Protein AF-A0A372IXW9-F1 (afdb_monomer)

Structure (mmCIF, N/CA/C/O backbone):
data_AF-A0A372IXW9-F1
#
_entry.id   AF-A0A372IXW9-F1
#
loop_
_atom_site.group_PDB
_atom_site.id
_atom_site.type_symbol
_atom_site.label_atom_id
_atom_site.label_alt_id
_atom_site.label_comp_id
_atom_site.label_asym_id
_atom_site.label_entity_id
_atom_site.label_seq_id
_atom_site.pdbx_PDB_ins_code
_atom_site.Cartn_x
_atom_site.Cartn_y
_atom_site.Cartn_z
_atom_site.occupancy
_atom_site.B_iso_or_equiv
_atom_site.auth_seq_id
_atom_site.auth_comp_id
_atom_site.auth_asym_id
_atom_site.auth_atom_id
_atom_site.pdbx_PDB_model_num
ATOM 1 N N . MET A 1 1 ? 25.158 -22.516 1.526 1.00 57.62 1 MET A N 1
ATOM 2 C CA . MET A 1 1 ? 24.360 -22.288 0.293 1.00 57.62 1 MET A CA 1
ATOM 3 C C . MET A 1 1 ? 23.296 -21.176 0.440 1.00 57.62 1 MET A C 1
ATOM 5 O O . MET A 1 1 ? 22.253 -21.239 -0.202 1.00 57.62 1 MET A O 1
ATOM 9 N N . THR A 1 2 ? 23.503 -20.146 1.272 1.00 69.81 2 THR A N 1
ATOM 10 C CA . THR A 1 2 ? 22.525 -19.050 1.496 1.00 69.81 2 THR A CA 1
ATOM 11 C C . THR A 1 2 ? 22.976 -17.705 0.921 1.00 69.81 2 THR A C 1
ATOM 13 O O . THR A 1 2 ? 22.125 -16.943 0.472 1.00 69.81 2 THR A O 1
ATOM 16 N N . ALA A 1 3 ? 24.285 -17.430 0.868 1.00 72.94 3 ALA A N 1
ATOM 17 C CA . ALA A 1 3 ? 24.830 -16.183 0.321 1.00 72.94 3 ALA A CA 1
ATOM 18 C C . ALA A 1 3 ? 24.470 -15.981 -1.165 1.00 72.94 3 ALA A C 1
ATOM 20 O O . ALA A 1 3 ? 24.009 -14.903 -1.547 1.00 72.94 3 ALA A O 1
ATOM 21 N N . ASP A 1 4 ? 24.557 -17.045 -1.967 1.00 88.81 4 ASP A N 1
ATOM 22 C CA . ASP A 1 4 ? 24.247 -16.982 -3.400 1.00 88.81 4 ASP A CA 1
ATOM 23 C C . ASP A 1 4 ? 22.762 -16.715 -3.663 1.00 88.81 4 ASP A C 1
ATOM 25 O O . ASP A 1 4 ? 22.423 -15.992 -4.594 1.00 88.81 4 ASP A O 1
ATOM 29 N N . ARG A 1 5 ? 21.852 -17.198 -2.799 1.00 94.00 5 ARG A N 1
ATOM 30 C CA . ARG A 1 5 ? 20.403 -16.962 -2.960 1.00 94.00 5 ARG A CA 1
ATOM 31 C C . ARG A 1 5 ? 20.058 -15.474 -2.928 1.00 94.00 5 ARG A C 1
ATOM 33 O O . ARG A 1 5 ? 19.244 -15.018 -3.725 1.00 94.00 5 ARG A O 1
ATOM 40 N N . SER A 1 6 ? 20.689 -14.713 -2.035 1.00 93.31 6 SER A N 1
ATOM 41 C CA . SER A 1 6 ? 20.472 -13.266 -1.932 1.00 93.31 6 SER A CA 1
ATOM 42 C C . SER A 1 6 ? 21.059 -12.498 -3.118 1.00 93.31 6 SER A C 1
ATOM 44 O O . SER A 1 6 ? 20.530 -11.449 -3.482 1.00 93.31 6 SER A O 1
ATOM 46 N N . LEU A 1 7 ? 22.161 -12.971 -3.712 1.00 95.56 7 LEU A N 1
ATOM 47 C CA . LEU A 1 7 ? 22.718 -12.397 -4.945 1.00 95.56 7 LEU A CA 1
ATOM 48 C C . LEU A 1 7 ? 21.811 -12.691 -6.146 1.00 95.56 7 LEU A C 1
ATOM 50 O O . LEU A 1 7 ? 21.451 -11.767 -6.870 1.00 95.56 7 LEU A O 1
ATOM 54 N N . ILE A 1 8 ? 21.360 -13.938 -6.288 1.00 96.69 8 ILE A N 1
ATOM 55 C CA . ILE A 1 8 ? 20.447 -14.374 -7.354 1.00 96.69 8 ILE A CA 1
ATOM 56 C C . ILE A 1 8 ? 19.128 -13.594 -7.302 1.00 96.69 8 ILE A C 1
ATOM 58 O O . ILE A 1 8 ? 18.668 -13.095 -8.324 1.00 96.69 8 ILE A O 1
ATOM 62 N N . ALA A 1 9 ? 18.536 -13.423 -6.115 1.00 96.25 9 ALA A N 1
ATOM 63 C CA . ALA A 1 9 ? 17.295 -12.663 -5.964 1.00 96.25 9 ALA A CA 1
ATOM 64 C C . ALA A 1 9 ? 17.448 -11.193 -6.393 1.00 96.25 9 ALA A C 1
ATOM 66 O O . ALA A 1 9 ? 16.536 -10.626 -6.997 1.00 96.25 9 ALA A O 1
ATOM 67 N N . ARG A 1 10 ? 18.604 -10.578 -6.107 1.00 96.31 10 ARG A N 1
ATOM 68 C CA . ARG A 1 10 ? 18.917 -9.208 -6.542 1.00 96.31 10 ARG A CA 1
ATOM 69 C C . ARG A 1 10 ? 19.091 -9.124 -8.055 1.00 96.31 10 ARG A C 1
ATOM 71 O O . ARG A 1 10 ? 18.486 -8.245 -8.662 1.00 96.31 10 ARG A O 1
ATOM 78 N N . LEU A 1 11 ? 19.857 -10.043 -8.650 1.00 97.88 11 LEU A N 1
ATOM 79 C CA . LEU A 1 11 ? 20.036 -10.129 -10.103 1.00 97.88 11 LEU A CA 1
ATOM 80 C C . LEU A 1 11 ? 18.677 -10.233 -10.811 1.00 97.88 11 LEU A C 1
ATOM 82 O O . LEU A 1 11 ? 18.346 -9.379 -11.630 1.00 97.88 11 LEU A O 1
ATOM 86 N N . ALA A 1 12 ? 17.841 -11.185 -10.389 1.00 97.75 12 ALA A N 1
ATOM 87 C CA . ALA A 1 12 ? 16.509 -11.385 -10.952 1.00 97.75 12 ALA A CA 1
ATOM 88 C C . ALA A 1 12 ? 15.605 -10.147 -10.800 1.00 97.75 12 ALA A C 1
ATOM 90 O O . ALA A 1 12 ? 14.840 -9.817 -11.706 1.00 97.75 12 ALA A O 1
ATOM 91 N N . ALA A 1 13 ? 15.682 -9.434 -9.670 1.00 96.75 13 ALA A N 1
ATOM 92 C CA . ALA A 1 13 ? 14.921 -8.202 -9.477 1.00 96.75 13 ALA A CA 1
ATOM 93 C C . ALA A 1 13 ? 15.355 -7.107 -10.464 1.00 96.75 13 ALA A C 1
ATOM 95 O O . ALA A 1 13 ? 14.495 -6.483 -11.087 1.00 96.75 13 ALA A O 1
ATOM 96 N N . HIS A 1 14 ? 16.664 -6.893 -10.633 1.00 98.00 14 HIS A N 1
ATOM 97 C CA . HIS A 1 14 ? 17.193 -5.900 -11.570 1.00 98.00 14 HIS A CA 1
ATOM 98 C C . HIS A 1 14 ? 16.834 -6.227 -13.021 1.00 98.00 14 HIS A C 1
ATOM 100 O O . HIS A 1 14 ? 16.311 -5.357 -13.714 1.00 98.00 14 HIS A O 1
ATOM 106 N N . GLU A 1 15 ? 17.020 -7.473 -13.457 1.00 98.19 15 GLU A N 1
ATOM 107 C CA . GLU A 1 15 ? 16.622 -7.925 -14.798 1.00 98.19 15 GLU A CA 1
ATOM 108 C C . GLU A 1 15 ? 15.119 -7.748 -15.027 1.00 98.19 15 GLU A C 1
ATOM 110 O O . GLU A 1 15 ? 14.675 -7.232 -16.052 1.00 98.19 15 GLU A O 1
ATOM 115 N N . SER A 1 16 ? 14.307 -8.124 -14.039 1.00 97.19 16 SER A N 1
ATOM 116 C CA . SER A 1 16 ? 12.859 -7.988 -14.122 1.00 97.19 16 SER A CA 1
ATOM 117 C C . SER A 1 16 ? 12.421 -6.528 -14.274 1.00 97.19 16 SER A C 1
ATOM 119 O O . SER A 1 16 ? 11.489 -6.246 -15.029 1.00 97.19 16 SER A O 1
ATOM 121 N N . TRP A 1 17 ? 13.056 -5.595 -13.561 1.00 97.31 17 TRP A N 1
ATOM 122 C CA . TRP A 1 17 ? 12.749 -4.168 -13.679 1.00 97.31 17 TRP A CA 1
ATOM 123 C C . TRP A 1 17 ? 13.293 -3.548 -14.965 1.00 97.31 17 TRP A C 1
ATOM 125 O O . TRP A 1 17 ? 12.588 -2.736 -15.556 1.00 97.31 17 TRP A O 1
ATOM 135 N N . ALA A 1 18 ? 14.463 -3.975 -15.447 1.00 97.31 18 ALA A N 1
ATOM 136 C CA . ALA A 1 18 ? 14.993 -3.557 -16.745 1.00 97.31 18 ALA A CA 1
ATOM 137 C C . ALA A 1 18 ? 14.046 -3.929 -17.902 1.00 97.31 18 ALA A C 1
ATOM 139 O O . ALA A 1 18 ? 13.869 -3.154 -18.835 1.00 97.31 18 ALA A O 1
ATOM 140 N N . ASN A 1 19 ? 13.369 -5.076 -17.792 1.00 96.44 19 ASN A N 1
ATOM 141 C CA . ASN A 1 19 ? 12.397 -5.555 -18.779 1.00 96.44 19 ASN A CA 1
ATOM 142 C C . ASN A 1 19 ? 10.969 -5.001 -18.581 1.00 96.44 19 ASN A C 1
ATOM 144 O O . ASN A 1 19 ? 10.047 -5.393 -19.296 1.00 96.44 19 ASN A O 1
ATOM 148 N N . THR A 1 20 ? 10.736 -4.125 -17.598 1.00 97.12 20 THR A N 1
ATOM 149 C CA . THR A 1 20 ? 9.402 -3.562 -17.333 1.00 97.12 20 THR A CA 1
ATOM 150 C C . THR A 1 20 ? 9.211 -2.252 -18.093 1.00 97.12 20 THR A C 1
ATOM 152 O O . THR A 1 20 ? 9.721 -1.218 -17.676 1.00 97.12 20 THR A O 1
ATOM 155 N N . ALA A 1 21 ? 8.415 -2.280 -19.165 1.00 96.12 21 ALA A N 1
ATOM 156 C CA . ALA A 1 21 ? 8.116 -1.089 -19.967 1.00 96.12 21 ALA A CA 1
ATOM 157 C C . ALA A 1 21 ? 7.241 -0.054 -19.228 1.00 96.12 21 ALA A C 1
ATOM 159 O O . ALA A 1 21 ? 7.474 1.145 -19.345 1.00 96.12 21 ALA A O 1
ATOM 160 N N . ASP A 1 22 ? 6.259 -0.509 -18.439 1.00 96.19 22 ASP A N 1
ATOM 161 C CA . ASP A 1 22 ? 5.403 0.354 -17.613 1.00 96.19 22 ASP A CA 1
ATOM 162 C C . ASP A 1 22 ? 5.419 -0.101 -16.136 1.00 96.19 22 ASP A C 1
ATOM 164 O O . ASP A 1 22 ? 4.719 -1.050 -15.747 1.00 96.19 22 ASP A O 1
ATOM 168 N N . PRO A 1 23 ? 6.201 0.582 -15.277 1.00 93.75 23 PRO A N 1
ATOM 169 C CA . PRO A 1 23 ? 6.252 0.303 -13.842 1.00 93.75 23 PRO A CA 1
ATOM 170 C C . PRO A 1 23 ? 4.916 0.516 -13.108 1.00 93.75 23 PRO A C 1
ATOM 172 O O . PRO A 1 23 ? 4.613 -0.180 -12.129 1.00 93.75 23 PRO A O 1
ATOM 175 N N . SER A 1 24 ? 4.100 1.471 -13.563 1.00 94.88 24 SER A N 1
ATOM 176 C CA . SER A 1 24 ? 2.808 1.794 -12.951 1.00 94.88 24 SER A CA 1
ATOM 177 C C . SER A 1 24 ? 1.786 0.695 -13.224 1.00 94.88 24 SER A C 1
ATOM 179 O O . SER A 1 24 ? 1.088 0.268 -12.294 1.00 94.88 24 SER A O 1
ATOM 181 N N . ALA A 1 25 ? 1.743 0.191 -14.463 1.00 95.94 25 ALA A N 1
ATOM 182 C CA . 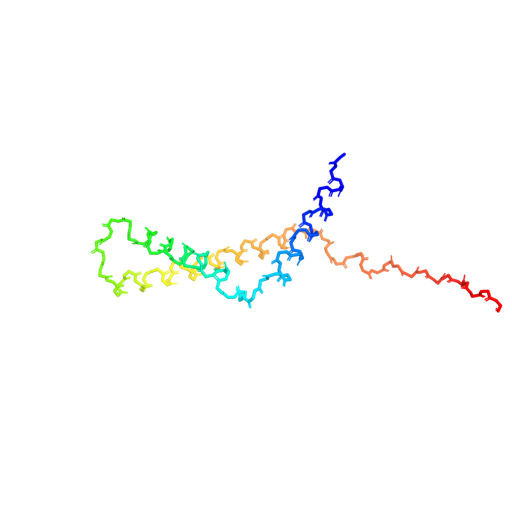ALA A 1 25 ? 0.890 -0.928 -14.852 1.00 95.94 25 ALA A CA 1
ATOM 183 C C . ALA A 1 25 ? 1.284 -2.222 -14.136 1.00 95.94 25 ALA A C 1
ATOM 185 O O . ALA A 1 25 ? 0.410 -2.908 -13.604 1.00 95.94 25 ALA A O 1
ATOM 186 N N . ARG A 1 26 ? 2.588 -2.519 -14.015 1.00 96.88 26 ARG A N 1
ATOM 187 C CA . ARG A 1 26 ? 3.073 -3.714 -13.300 1.00 96.88 26 ARG A CA 1
ATOM 188 C C . ARG A 1 26 ? 2.548 -3.797 -11.863 1.00 96.88 26 ARG A C 1
ATOM 190 O O . ARG A 1 26 ? 2.241 -4.881 -11.373 1.00 96.88 26 ARG A O 1
ATOM 197 N N . THR A 1 27 ? 2.438 -2.660 -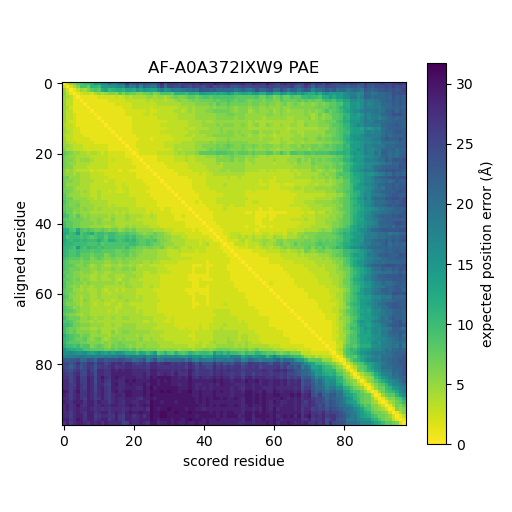11.176 1.00 96.75 27 THR A N 1
ATOM 198 C CA . THR A 1 27 ? 1.992 -2.596 -9.772 1.00 96.75 27 THR A CA 1
ATOM 199 C C . THR A 1 27 ? 0.504 -2.281 -9.606 1.00 96.75 27 THR A C 1
ATOM 201 O O . THR A 1 27 ? -0.018 -2.364 -8.491 1.00 96.75 27 THR A O 1
ATOM 204 N N . ALA A 1 28 ? -0.209 -1.942 -10.685 1.00 96.56 28 ALA A N 1
ATOM 205 C CA . ALA A 1 28 ? -1.620 -1.567 -10.637 1.00 96.56 28 ALA A CA 1
ATOM 206 C C . ALA A 1 28 ? -2.530 -2.653 -10.023 1.00 96.56 28 ALA A C 1
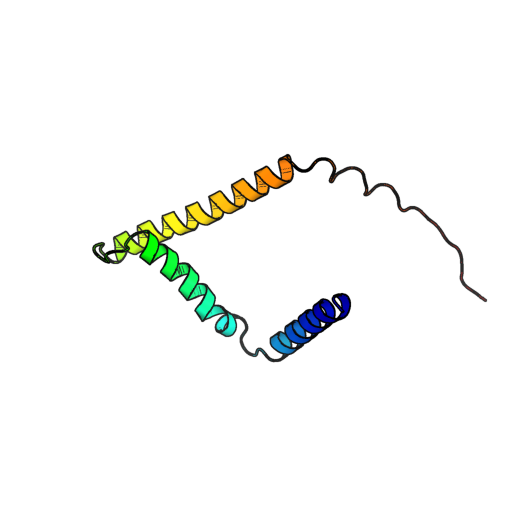ATOM 208 O O . ALA A 1 28 ? -3.334 -2.296 -9.156 1.00 96.56 28 ALA A O 1
ATOM 209 N N . PRO A 1 29 ? -2.387 -3.959 -10.347 1.00 96.94 29 PRO A N 1
ATOM 210 C CA . PRO A 1 29 ? -3.204 -5.007 -9.730 1.00 96.94 29 PRO A CA 1
ATOM 211 C C . PRO A 1 29 ? -3.017 -5.085 -8.212 1.00 96.94 29 PRO A C 1
ATOM 213 O O . PRO A 1 29 ? -3.991 -5.178 -7.466 1.00 96.94 29 PRO A O 1
ATOM 216 N N . ALA A 1 30 ? -1.773 -4.970 -7.738 1.00 95.25 30 ALA A N 1
ATOM 217 C CA . ALA A 1 30 ? -1.463 -4.986 -6.311 1.00 95.25 30 ALA A CA 1
ATOM 218 C C . ALA A 1 30 ? -2.039 -3.758 -5.589 1.00 95.25 30 ALA A C 1
ATOM 220 O O . ALA A 1 30 ? -2.622 -3.885 -4.510 1.00 95.25 30 ALA A O 1
ATOM 221 N N . ARG A 1 31 ? -1.931 -2.567 -6.199 1.00 94.50 31 ARG A N 1
ATOM 222 C CA . ARG A 1 31 ? -2.535 -1.339 -5.656 1.00 94.50 31 ARG A CA 1
ATOM 223 C C . ARG A 1 31 ? -4.055 -1.450 -5.574 1.00 94.50 31 ARG A C 1
ATOM 225 O O . ARG A 1 31 ? -4.619 -1.078 -4.549 1.00 94.50 31 ARG A O 1
ATOM 232 N N . ARG A 1 32 ? -4.704 -1.997 -6.605 1.00 95.31 32 ARG A N 1
ATOM 233 C CA . ARG A 1 32 ? -6.151 -2.245 -6.609 1.00 95.31 32 ARG A CA 1
ATOM 234 C C . ARG A 1 32 ? -6.552 -3.214 -5.500 1.00 95.31 32 ARG A C 1
ATOM 236 O O . ARG A 1 32 ? -7.372 -2.861 -4.666 1.00 95.31 32 ARG A O 1
ATOM 243 N N . ALA A 1 33 ? -5.896 -4.370 -5.406 1.00 96.19 33 ALA A N 1
ATOM 244 C CA . ALA A 1 33 ? -6.194 -5.363 -4.374 1.00 96.19 33 ALA A CA 1
ATOM 245 C C . ALA A 1 33 ? -6.054 -4.803 -2.944 1.00 96.19 33 ALA A C 1
ATOM 247 O O . ALA A 1 33 ? -6.848 -5.139 -2.060 1.00 96.19 33 ALA A O 1
ATOM 248 N N . LEU A 1 34 ? -5.068 -3.925 -2.713 1.00 94.81 34 LEU A N 1
ATOM 249 C CA . LEU A 1 34 ? -4.904 -3.226 -1.438 1.00 94.81 34 LEU A CA 1
ATOM 250 C C . LEU A 1 34 ? -6.085 -2.293 -1.132 1.00 94.81 34 LEU A C 1
ATOM 252 O O . LEU A 1 34 ? -6.517 -2.238 0.019 1.00 94.81 34 LEU A O 1
ATOM 256 N N . LEU A 1 35 ? -6.589 -1.557 -2.125 1.00 92.69 35 LEU A N 1
ATOM 257 C CA . LEU A 1 35 ? -7.750 -0.677 -1.963 1.00 92.69 35 LEU A CA 1
ATOM 258 C C . LEU A 1 35 ? -9.028 -1.490 -1.716 1.00 92.69 35 LEU A C 1
ATOM 260 O O . LEU A 1 35 ? -9.705 -1.250 -0.716 1.00 92.69 35 LEU A O 1
ATOM 264 N N . ASP A 1 36 ? -9.271 -2.524 -2.524 1.00 94.69 36 ASP A N 1
ATOM 265 C CA . ASP A 1 36 ? -10.430 -3.420 -2.408 1.00 94.69 36 ASP A CA 1
ATOM 266 C C . ASP A 1 36 ? -10.504 -4.092 -1.026 1.00 94.69 36 ASP A C 1
ATOM 268 O O . ASP A 1 36 ? -11.580 -4.339 -0.481 1.00 94.69 36 ASP A O 1
ATOM 272 N N . ARG A 1 37 ? -9.348 -4.382 -0.410 1.00 96.25 37 ARG A N 1
ATOM 273 C CA . ARG A 1 37 ? -9.291 -4.921 0.956 1.00 96.25 37 ARG A CA 1
ATOM 274 C C . ARG A 1 37 ? -9.959 -3.988 1.967 1.00 96.25 37 ARG A C 1
ATOM 276 O O . ARG A 1 37 ? -10.599 -4.489 2.885 1.00 96.25 37 ARG A O 1
ATOM 283 N N . PHE A 1 38 ? -9.791 -2.671 1.844 1.00 96.94 38 PHE A N 1
ATOM 284 C CA . PHE A 1 38 ? -10.402 -1.729 2.784 1.00 96.94 38 PHE A CA 1
ATOM 285 C C . PHE A 1 38 ? -11.910 -1.631 2.590 1.00 96.94 38 PHE A C 1
ATOM 287 O O . PHE A 1 3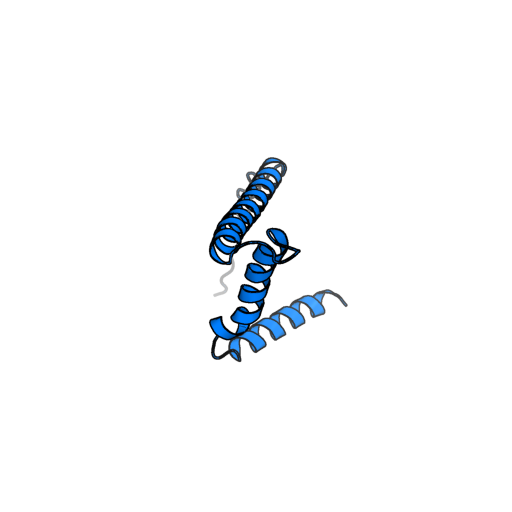8 ? -12.616 -1.535 3.586 1.00 96.94 38 PHE A O 1
ATOM 294 N N . GLU A 1 39 ? -12.399 -1.723 1.353 1.00 95.00 39 GLU A N 1
ATOM 295 C CA . GLU A 1 39 ? -13.837 -1.789 1.069 1.00 95.00 39 GLU A CA 1
ATOM 296 C C . GLU A 1 39 ? -14.473 -3.040 1.678 1.00 95.00 39 GLU A C 1
ATOM 298 O O . GLU A 1 39 ? -15.412 -2.925 2.461 1.00 95.00 39 GLU A O 1
ATOM 303 N N . ARG A 1 40 ? -13.887 -4.222 1.439 1.00 95.19 40 ARG A N 1
ATOM 304 C CA . ARG A 1 40 ? -14.343 -5.482 2.056 1.00 95.19 40 ARG A CA 1
ATOM 305 C C . ARG A 1 40 ? -14.259 -5.472 3.582 1.00 95.19 40 ARG A C 1
ATOM 307 O O . ARG A 1 40 ? -15.029 -6.149 4.244 1.00 95.19 40 ARG A O 1
ATOM 314 N N . GLN A 1 41 ? -13.306 -4.735 4.153 1.00 95.69 41 GLN A N 1
ATOM 315 C CA . GLN A 1 41 ? -13.158 -4.632 5.605 1.00 95.69 41 GLN A CA 1
ATOM 316 C C . GLN A 1 41 ? -14.283 -3.801 6.241 1.00 95.69 41 GLN A C 1
ATOM 318 O O . GLN A 1 41 ? -14.672 -4.085 7.371 1.00 95.69 41 GLN A O 1
ATOM 323 N N . VAL A 1 42 ? -14.755 -2.748 5.566 1.00 96.38 42 VAL A N 1
ATOM 324 C CA . VAL A 1 42 ? -15.793 -1.851 6.106 1.00 96.38 42 VAL A CA 1
ATOM 325 C C . VAL A 1 42 ? -17.209 -2.268 5.730 1.00 96.38 42 VAL A C 1
ATOM 327 O O . VAL A 1 42 ? -18.151 -1.818 6.378 1.00 96.38 42 VAL A O 1
ATOM 330 N N . ASP A 1 43 ? -17.345 -3.100 4.699 1.00 95.44 43 ASP A N 1
ATOM 331 C CA . ASP A 1 43 ? -18.614 -3.641 4.227 1.00 95.44 43 ASP A CA 1
ATOM 332 C C . ASP A 1 43 ? -18.455 -5.100 3.755 1.00 95.44 43 ASP A C 1
ATOM 334 O O . ASP A 1 43 ? -18.425 -5.358 2.549 1.00 95.44 43 ASP A O 1
ATOM 338 N N . PRO A 1 44 ? -18.294 -6.064 4.684 1.00 94.12 44 PRO A N 1
ATOM 339 C CA . PRO A 1 44 ? -18.143 -7.477 4.330 1.00 94.12 44 PRO A CA 1
ATOM 340 C C . PRO A 1 44 ? -19.373 -8.051 3.617 1.00 94.12 44 PRO A C 1
ATOM 342 O O . PRO A 1 44 ? -19.224 -8.855 2.700 1.00 94.12 44 PRO A O 1
ATOM 345 N N . ASP A 1 45 ? -20.564 -7.602 4.020 1.00 94.06 45 ASP A N 1
ATOM 346 C CA . ASP A 1 45 ? -21.853 -8.093 3.521 1.00 94.06 45 ASP A CA 1
ATOM 347 C C . ASP A 1 45 ? -22.369 -7.296 2.309 1.00 94.06 45 ASP A C 1
ATOM 349 O O . ASP A 1 45 ? -23.379 -7.652 1.704 1.00 94.06 45 ASP A O 1
ATOM 353 N N . GLY A 1 46 ? -21.679 -6.218 1.925 1.00 91.56 46 GLY A N 1
ATOM 354 C CA . GLY A 1 46 ? -22.005 -5.424 0.740 1.00 91.56 46 GLY A CA 1
ATOM 355 C C . GLY A 1 46 ? -23.274 -4.573 0.866 1.00 91.56 46 GLY A C 1
ATOM 356 O O . GLY A 1 46 ? -23.838 -4.185 -0.157 1.00 91.56 46 GLY A O 1
ATOM 357 N N . VAL A 1 47 ? -23.726 -4.283 2.086 1.00 94.88 47 VAL A N 1
ATOM 358 C CA . VAL A 1 47 ? -25.020 -3.641 2.375 1.00 94.88 47 VAL A CA 1
ATOM 359 C C . VAL A 1 47 ? -24.975 -2.114 2.314 1.00 94.88 47 VAL A C 1
ATOM 361 O O . VAL A 1 47 ? -26.021 -1.469 2.235 1.00 94.88 47 VAL A O 1
ATOM 364 N N . LEU A 1 48 ? -23.786 -1.508 2.376 1.00 92.81 48 LEU A N 1
ATOM 365 C CA . LEU A 1 48 ? -23.647 -0.053 2.360 1.00 92.81 48 LEU A CA 1
ATOM 366 C C . LEU A 1 48 ? -23.783 0.506 0.943 1.00 92.81 48 LEU A C 1
ATOM 368 O O . LEU A 1 48 ? -23.377 -0.121 -0.038 1.00 92.81 48 LEU A O 1
ATOM 372 N N . SER A 1 49 ? -24.278 1.744 0.842 1.00 95.62 49 SER A N 1
ATOM 373 C CA . SER A 1 49 ? -24.233 2.481 -0.420 1.00 95.62 49 SER A CA 1
ATOM 374 C C . SER A 1 49 ? -22.778 2.665 -0.883 1.00 95.62 49 SER A C 1
ATOM 376 O O . SER A 1 49 ? -21.872 2.762 -0.044 1.00 95.62 49 SER A O 1
ATOM 378 N N . PRO A 1 50 ? -22.520 2.757 -2.202 1.00 93.06 50 PRO A N 1
ATOM 379 C CA . PRO A 1 50 ? -21.164 2.933 -2.720 1.00 93.06 50 PRO A CA 1
ATOM 380 C C . PRO A 1 50 ? -20.436 4.148 -2.128 1.00 93.06 50 PRO A C 1
ATOM 382 O O . PRO A 1 50 ? -19.249 4.067 -1.818 1.00 93.06 50 PRO A O 1
ATOM 385 N N . GLU A 1 51 ? -21.148 5.256 -1.910 1.00 94.88 51 GLU A N 1
ATOM 386 C CA . GLU A 1 51 ? -20.586 6.481 -1.333 1.00 94.88 51 GLU A CA 1
ATOM 387 C C . GLU A 1 51 ? -20.153 6.293 0.126 1.00 94.88 51 GLU A C 1
ATOM 389 O O . GLU A 1 51 ? -19.033 6.648 0.502 1.00 94.88 51 GLU A O 1
ATOM 394 N N . GLU A 1 52 ? -21.009 5.685 0.952 1.00 95.56 52 GLU A N 1
ATOM 395 C CA . GLU A 1 52 ? -20.703 5.447 2.363 1.00 95.56 52 GLU A CA 1
ATOM 396 C C . GLU A 1 52 ? -19.611 4.379 2.514 1.00 95.56 52 GLU A C 1
ATOM 398 O O . GLU A 1 52 ? -18.708 4.526 3.345 1.00 95.56 52 GLU A O 1
ATOM 403 N N . ARG A 1 53 ? -19.614 3.349 1.657 1.00 96.12 53 ARG A N 1
ATOM 404 C CA . ARG A 1 53 ? -18.530 2.362 1.576 1.00 96.12 53 ARG A CA 1
ATOM 405 C C . ARG A 1 53 ? -17.201 3.034 1.240 1.00 96.12 53 ARG A C 1
ATOM 407 O O . ARG A 1 53 ? -16.222 2.811 1.953 1.00 96.12 53 ARG A O 1
ATOM 414 N N . ALA A 1 54 ? -17.160 3.896 0.223 1.00 93.94 54 ALA A N 1
ATOM 415 C CA . ALA A 1 54 ? -15.951 4.616 -0.174 1.00 93.94 54 ALA A CA 1
ATOM 416 C C . ALA A 1 54 ? -15.449 5.550 0.939 1.00 93.94 54 ALA A C 1
ATOM 418 O O . ALA A 1 54 ? -14.255 5.559 1.263 1.00 93.94 54 ALA A O 1
ATOM 419 N N . ARG A 1 55 ? -16.358 6.288 1.590 1.00 97.12 55 ARG A N 1
ATOM 420 C CA . ARG A 1 55 ? -16.036 7.143 2.740 1.00 97.12 55 ARG A CA 1
ATOM 421 C C . ARG A 1 55 ? -15.410 6.329 3.874 1.00 97.12 55 ARG A C 1
ATOM 423 O O . ARG A 1 55 ? -14.323 6.673 4.350 1.00 97.12 55 ARG A O 1
ATOM 430 N N . ARG A 1 56 ? -16.050 5.231 4.292 1.00 97.56 56 ARG A N 1
ATOM 431 C CA . ARG A 1 56 ? -15.542 4.354 5.362 1.00 97.56 56 ARG A CA 1
ATOM 432 C C . ARG A 1 56 ? -14.221 3.695 4.984 1.00 97.56 56 ARG A C 1
ATOM 434 O O . ARG A 1 56 ? -13.295 3.701 5.797 1.00 97.56 56 ARG A O 1
ATOM 441 N N . ALA A 1 57 ? -14.090 3.190 3.760 1.00 97.12 57 ALA A N 1
ATOM 442 C CA . ALA A 1 57 ? -12.858 2.584 3.261 1.00 97.12 57 ALA A CA 1
ATOM 443 C C . ALA A 1 57 ? -11.699 3.59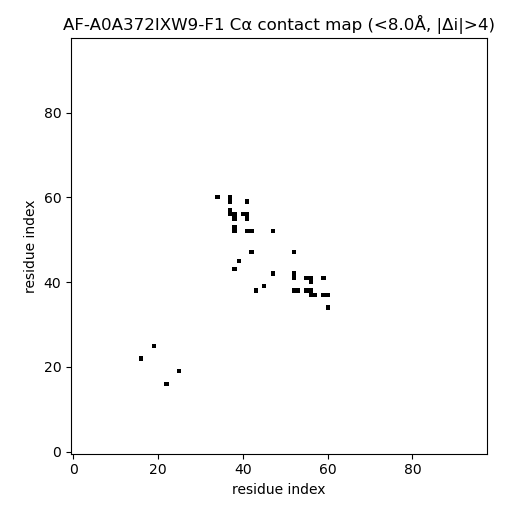4 3.272 1.00 97.12 57 ALA A C 1
ATOM 445 O O . ALA A 1 57 ? -10.588 3.271 3.702 1.00 97.12 57 ALA A O 1
ATOM 446 N N . GLY A 1 58 ? -11.966 4.851 2.901 1.00 96.81 58 GLY A N 1
ATOM 447 C CA . GLY A 1 58 ? -11.010 5.952 2.999 1.00 96.81 58 GLY A CA 1
ATOM 448 C C . GLY A 1 58 ? -10.508 6.183 4.429 1.00 96.81 58 GLY A C 1
ATOM 449 O O . GLY A 1 58 ? -9.298 6.310 4.651 1.00 96.81 58 GLY A O 1
ATOM 450 N N . HIS A 1 59 ? -11.406 6.181 5.417 1.00 98.06 59 HIS A N 1
ATOM 451 C CA . HIS A 1 59 ? -11.030 6.271 6.833 1.00 98.06 59 HIS A CA 1
ATOM 452 C C . HIS A 1 59 ? -10.249 5.038 7.312 1.00 98.06 59 HIS A C 1
ATOM 454 O O . HIS A 1 59 ? -9.210 5.193 7.960 1.00 98.06 59 HIS A O 1
ATOM 460 N N . ALA A 1 60 ? -10.680 3.827 6.950 1.00 97.69 60 ALA A N 1
ATOM 461 C CA . ALA A 1 60 ? -9.991 2.584 7.295 1.00 97.69 60 ALA A CA 1
ATOM 462 C C . ALA A 1 60 ? -8.555 2.543 6.745 1.00 97.69 60 ALA A C 1
ATOM 464 O O . ALA A 1 60 ? -7.619 2.176 7.466 1.00 97.69 60 ALA A O 1
ATOM 465 N N . ARG A 1 61 ? -8.357 2.998 5.501 1.00 97.25 61 ARG A N 1
ATOM 466 C CA . ARG A 1 61 ? -7.035 3.147 4.880 1.00 97.25 61 ARG A CA 1
ATOM 467 C C . ARG A 1 61 ? -6.155 4.124 5.660 1.00 97.25 61 ARG A C 1
ATOM 469 O O . ARG A 1 61 ? -5.020 3.783 5.991 1.00 97.25 61 ARG A O 1
ATOM 476 N N . LYS A 1 62 ? -6.661 5.320 5.984 1.00 97.88 62 LYS A N 1
ATOM 477 C CA . LYS A 1 62 ? -5.914 6.316 6.779 1.00 97.88 62 LYS A CA 1
ATOM 478 C C . LYS A 1 62 ? -5.517 5.745 8.145 1.00 97.88 62 LYS A C 1
ATOM 480 O O . LYS A 1 62 ? -4.345 5.782 8.511 1.00 97.88 62 LYS A O 1
ATOM 485 N N . ALA A 1 63 ? -6.462 5.130 8.855 1.00 98.06 63 ALA A N 1
ATOM 486 C CA . ALA A 1 63 ? -6.219 4.513 10.156 1.00 98.06 63 ALA A CA 1
ATOM 487 C C . ALA A 1 63 ? -5.184 3.374 10.097 1.00 98.06 63 ALA A C 1
ATOM 489 O O . ALA A 1 63 ? -4.403 3.188 11.031 1.00 98.06 63 ALA A O 1
ATOM 490 N N . TYR A 1 64 ? -5.147 2.595 9.011 1.00 97.88 64 TYR A N 1
ATOM 491 C CA . TYR A 1 64 ? -4.129 1.561 8.812 1.00 97.88 64 TYR A CA 1
ATOM 492 C C . TYR A 1 64 ? -2.711 2.145 8.769 1.00 97.88 64 TYR A C 1
ATOM 494 O O . TYR A 1 64 ? -1.851 1.703 9.533 1.00 97.88 64 TYR A O 1
ATOM 502 N N . PHE A 1 65 ? -2.477 3.167 7.944 1.00 97.44 65 PHE A N 1
ATOM 503 C CA . PHE A 1 65 ? -1.150 3.777 7.828 1.00 97.44 65 PHE A CA 1
ATOM 504 C C . PHE A 1 65 ? -0.736 4.536 9.091 1.00 97.44 65 PHE A C 1
ATOM 506 O O . PHE A 1 65 ? 0.424 4.452 9.489 1.00 97.44 65 PHE A O 1
ATOM 513 N N . VAL A 1 66 ? -1.676 5.188 9.783 1.00 98.50 66 VAL A N 1
ATOM 514 C CA . VAL A 1 66 ? -1.405 5.816 11.088 1.00 98.50 66 VAL A CA 1
ATOM 515 C C . VAL A 1 66 ? -0.958 4.775 12.118 1.00 98.50 66 VAL A C 1
ATOM 517 O O . VAL A 1 66 ? 0.045 4.978 12.800 1.00 98.50 66 VAL A O 1
ATOM 520 N N . ARG A 1 67 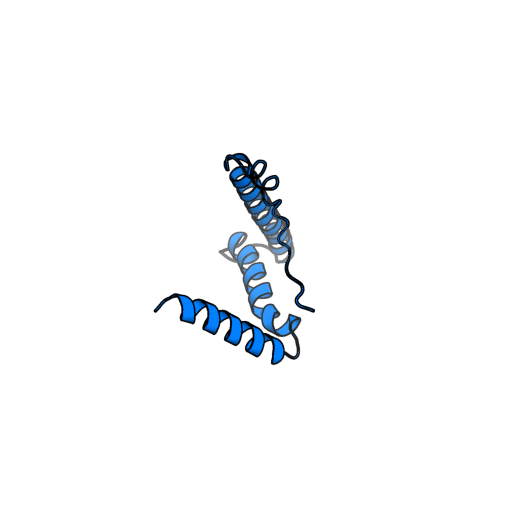? -1.629 3.616 12.198 1.00 98.06 67 ARG A N 1
ATOM 521 C CA . ARG A 1 67 ? -1.206 2.515 13.085 1.00 98.06 67 ARG A CA 1
ATOM 522 C C . ARG A 1 67 ? 0.178 1.978 12.724 1.00 98.06 67 ARG A C 1
ATOM 524 O O . ARG A 1 67 ? 0.963 1.684 13.623 1.00 98.06 67 ARG A O 1
ATOM 531 N N . LEU A 1 68 ? 0.485 1.854 11.432 1.00 97.81 68 LEU A N 1
ATOM 532 C CA . LEU A 1 68 ? 1.803 1.415 10.969 1.00 97.81 68 LEU A CA 1
ATOM 533 C C . LEU A 1 68 ? 2.902 2.411 11.374 1.00 97.81 68 LEU A C 1
ATOM 535 O O . LEU A 1 68 ? 3.926 2.004 11.923 1.00 97.81 68 LEU A O 1
ATOM 539 N N . ALA A 1 69 ? 2.664 3.709 11.175 1.00 97.62 69 ALA A N 1
ATOM 540 C CA . ALA A 1 69 ? 3.585 4.769 11.574 1.00 97.62 69 ALA A CA 1
ATOM 541 C C . ALA A 1 69 ? 3.799 4.801 13.096 1.00 97.62 69 ALA A C 1
ATOM 543 O O . ALA A 1 69 ? 4.939 4.892 13.552 1.00 97.62 69 ALA A O 1
ATOM 544 N N . LEU A 1 70 ? 2.726 4.648 13.881 1.00 98.19 70 LEU A N 1
ATOM 545 C CA . LEU A 1 70 ? 2.801 4.580 15.341 1.00 98.19 70 LEU A CA 1
ATOM 546 C C . LEU A 1 70 ? 3.677 3.409 15.808 1.00 98.19 70 LEU A C 1
ATOM 548 O O . LEU A 1 70 ? 4.587 3.611 16.609 1.00 98.19 70 LEU A O 1
ATOM 552 N N . ARG A 1 71 ? 3.455 2.204 15.266 1.00 97.75 71 ARG A N 1
ATOM 553 C CA . ARG A 1 71 ? 4.277 1.018 15.574 1.00 97.75 71 ARG A CA 1
ATOM 554 C C . ARG A 1 71 ? 5.744 1.237 15.211 1.00 97.75 71 ARG A C 1
ATOM 556 O O . ARG A 1 71 ? 6.632 0.891 15.983 1.00 97.75 71 ARG A O 1
ATOM 563 N N . SER A 1 72 ? 5.998 1.854 14.059 1.00 96.88 72 SER A N 1
ATOM 564 C CA . SER A 1 72 ? 7.348 2.198 13.610 1.00 96.88 72 SER A CA 1
ATOM 565 C C . SER A 1 72 ? 8.039 3.179 14.571 1.00 96.88 72 SER A C 1
ATOM 567 O O . SER A 1 72 ? 9.195 2.979 14.941 1.00 96.88 72 SER A O 1
ATOM 569 N N . ALA A 1 73 ? 7.324 4.206 15.038 1.00 96.50 73 ALA A N 1
ATOM 570 C CA . ALA A 1 73 ? 7.841 5.158 16.019 1.00 96.50 73 ALA A CA 1
ATOM 571 C C . ALA A 1 73 ? 8.125 4.499 17.379 1.00 96.50 73 ALA A C 1
ATOM 573 O O . ALA A 1 73 ? 9.161 4.763 17.983 1.00 96.50 73 ALA A O 1
ATOM 574 N N . GLN A 1 74 ? 7.241 3.612 17.841 1.00 96.69 74 GLN A N 1
ATOM 575 C CA . GLN A 1 74 ? 7.441 2.843 19.072 1.00 96.69 74 GLN A CA 1
ATOM 576 C C . GLN A 1 74 ? 8.676 1.935 18.987 1.00 96.69 74 GLN A C 1
ATOM 578 O O . GLN A 1 74 ? 9.465 1.900 19.927 1.00 96.69 74 GLN A O 1
ATOM 583 N N . ALA A 1 75 ? 8.885 1.255 17.854 1.00 95.88 75 ALA A N 1
ATOM 584 C CA . ALA A 1 75 ? 10.059 0.409 17.641 1.00 95.88 75 ALA A CA 1
ATOM 585 C C . ALA A 1 75 ? 11.368 1.212 17.711 1.00 95.88 75 ALA A C 1
ATOM 587 O O . ALA A 1 75 ? 12.299 0.800 18.398 1.00 95.88 75 ALA A O 1
ATOM 588 N N . ARG A 1 76 ? 11.413 2.396 17.081 1.00 93.94 76 ARG A N 1
ATOM 589 C CA . ARG A 1 76 ? 12.578 3.295 17.156 1.00 93.94 76 ARG A CA 1
ATOM 590 C C . ARG A 1 76 ? 12.863 3.791 18.573 1.00 93.94 76 ARG A C 1
ATOM 592 O O . ARG A 1 76 ? 14.022 3.887 18.941 1.00 93.94 76 ARG A O 1
ATOM 599 N N . ARG A 1 77 ? 11.828 4.080 19.372 1.00 92.44 77 ARG A N 1
ATOM 600 C CA . ARG A 1 77 ? 11.992 4.496 20.780 1.00 92.44 77 ARG A CA 1
ATOM 601 C C . ARG A 1 77 ? 12.541 3.380 21.671 1.00 92.44 77 ARG A C 1
ATOM 603 O O . ARG A 1 77 ? 13.174 3.675 22.673 1.00 92.44 77 ARG A O 1
ATOM 610 N N . LYS A 1 78 ? 12.254 2.118 21.339 1.00 85.25 78 LYS A N 1
ATOM 611 C CA . LYS A 1 78 ? 12.678 0.952 22.126 1.00 85.25 78 LYS A CA 1
ATOM 612 C C . LYS A 1 78 ? 14.104 0.498 21.802 1.00 85.25 78 LYS A C 1
ATOM 614 O O . LYS A 1 78 ? 14.708 -0.163 22.637 1.00 85.25 78 LYS A O 1
ATOM 619 N N . ALA A 1 79 ? 14.625 0.807 20.615 1.00 76.44 79 ALA A N 1
ATOM 620 C CA . ALA A 1 79 ? 15.985 0.443 20.233 1.00 76.44 79 ALA A CA 1
ATOM 621 C C . ALA A 1 79 ? 17.002 1.276 21.044 1.00 76.44 79 ALA A C 1
ATOM 623 O O . ALA A 1 79 ? 17.054 2.493 20.857 1.00 76.44 79 ALA A O 1
ATOM 624 N N . PRO A 1 80 ? 17.804 0.667 21.937 1.00 61.03 80 PRO A N 1
ATOM 625 C CA . PRO A 1 80 ? 18.902 1.377 22.573 1.00 61.03 80 PRO A CA 1
ATOM 626 C C . PRO A 1 80 ? 20.047 1.525 21.555 1.00 61.03 80 PRO A C 1
ATOM 628 O O . PRO A 1 80 ? 20.487 0.529 20.989 1.00 61.03 80 PRO A O 1
ATOM 631 N N . GLY A 1 81 ? 20.522 2.755 21.320 1.00 60.06 81 GLY A N 1
ATOM 632 C CA . GLY A 1 81 ? 21.859 2.995 20.752 1.00 60.06 81 GLY A CA 1
ATOM 633 C C . GLY A 1 81 ? 22.013 3.090 19.226 1.00 60.06 81 GLY A C 1
ATOM 634 O O . GLY A 1 81 ? 22.943 2.509 18.685 1.00 60.06 81 GLY A O 1
ATOM 635 N N . ALA A 1 82 ? 21.192 3.867 18.511 1.00 56.53 82 ALA A N 1
ATOM 636 C CA . ALA A 1 82 ? 21.519 4.264 17.125 1.00 56.53 82 ALA A CA 1
ATOM 637 C C . ALA A 1 82 ? 22.349 5.567 17.034 1.00 56.53 82 ALA A C 1
ATOM 639 O O . ALA A 1 82 ? 22.491 6.124 15.947 1.00 56.53 82 ALA A O 1
ATOM 640 N N . SER A 1 83 ? 22.859 6.080 18.161 1.00 54.34 83 SER A N 1
ATOM 641 C CA . SER A 1 83 ? 23.555 7.373 18.241 1.00 54.34 83 SER A CA 1
ATOM 642 C C . SER A 1 83 ? 25.039 7.316 18.627 1.00 54.34 83 SER A C 1
ATOM 644 O O . SER A 1 83 ? 25.654 8.372 18.611 1.00 54.34 83 SER A O 1
ATOM 646 N N . ASP A 1 84 ? 25.645 6.147 18.888 1.00 52.09 84 ASP A N 1
ATOM 647 C CA . ASP A 1 84 ? 27.034 6.095 19.404 1.00 52.09 84 ASP A CA 1
ATOM 648 C C . ASP A 1 84 ? 28.097 5.436 18.495 1.00 52.09 84 ASP A C 1
ATOM 650 O O . ASP A 1 84 ? 29.281 5.513 18.810 1.00 52.09 84 ASP A O 1
ATOM 654 N N . GLU A 1 85 ? 27.759 4.861 17.330 1.00 47.19 85 GLU A N 1
ATOM 655 C CA . GLU A 1 85 ? 28.770 4.200 16.466 1.00 47.19 85 GLU A CA 1
ATOM 656 C C . GLU A 1 85 ? 29.223 4.992 15.223 1.00 47.19 85 GLU A C 1
ATOM 658 O O . GLU A 1 85 ? 30.169 4.591 14.548 1.00 47.19 85 GLU A O 1
ATOM 663 N N . ALA A 1 86 ? 28.658 6.170 14.941 1.00 51.22 86 ALA A N 1
ATOM 664 C CA . ALA A 1 86 ? 29.120 7.015 13.826 1.00 51.22 86 ALA A CA 1
ATOM 665 C C . ALA A 1 86 ? 30.404 7.827 14.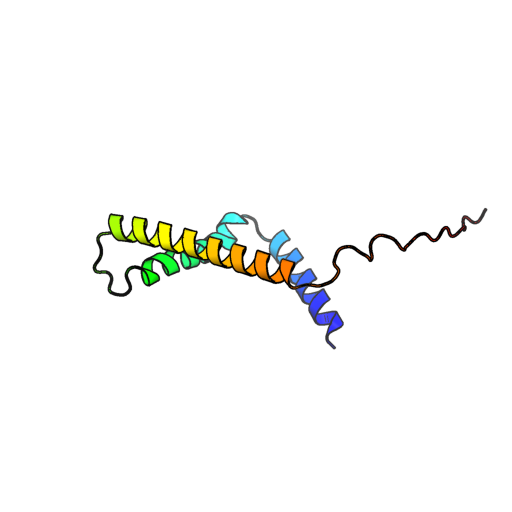137 1.00 51.22 86 ALA A C 1
ATOM 667 O O . ALA A 1 86 ? 30.817 8.659 13.333 1.00 51.22 86 ALA A O 1
ATOM 668 N N . GLY A 1 87 ? 31.034 7.602 15.299 1.00 50.84 87 GLY A N 1
ATOM 669 C CA . GLY A 1 87 ? 32.221 8.323 15.777 1.00 50.84 87 GLY A CA 1
ATOM 670 C C . GLY A 1 87 ? 33.553 7.566 15.691 1.00 50.84 87 GLY A C 1
ATOM 671 O O . GLY A 1 87 ? 34.558 8.069 16.189 1.00 50.84 87 GLY A O 1
ATOM 672 N N . ARG A 1 88 ? 33.618 6.363 15.101 1.00 52.91 88 ARG A N 1
ATOM 673 C CA . ARG A 1 88 ? 34.873 5.588 15.058 1.00 52.91 88 ARG A CA 1
ATOM 674 C C . ARG A 1 88 ? 35.087 4.856 13.732 1.00 52.91 88 ARG A C 1
ATOM 676 O O . ARG A 1 88 ? 35.047 3.636 13.670 1.00 52.91 88 ARG A O 1
ATOM 683 N N . SER A 1 89 ? 35.443 5.599 12.688 1.00 49.66 89 SER A N 1
ATOM 684 C CA . SER A 1 89 ? 36.390 5.084 11.688 1.00 49.66 89 SER A CA 1
ATOM 685 C C . SER A 1 89 ? 37.233 6.207 11.076 1.00 49.66 89 SER A C 1
ATOM 687 O O . SER A 1 89 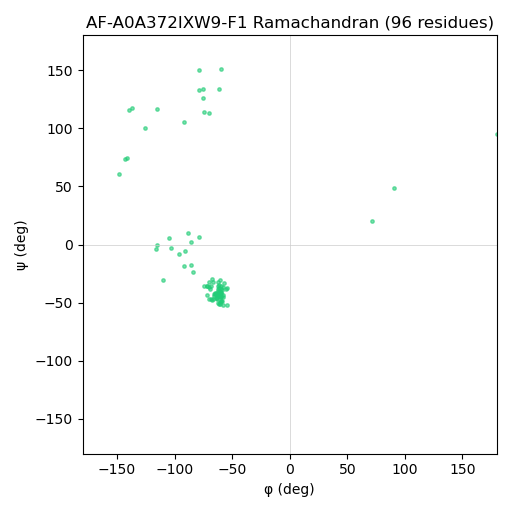? 37.231 6.436 9.871 1.00 49.66 89 SER A O 1
ATOM 689 N N . SER A 1 90 ? 37.998 6.895 11.922 1.00 51.59 90 SER A N 1
ATOM 690 C CA . SER A 1 90 ? 39.286 7.428 11.481 1.00 51.59 90 SER A CA 1
ATOM 691 C C . SER A 1 90 ? 40.265 6.260 11.381 1.00 51.59 90 SER A C 1
ATOM 693 O O . SER A 1 90 ? 40.626 5.668 12.399 1.00 51.59 90 SER A O 1
ATOM 695 N N . ARG A 1 91 ? 40.709 5.943 10.166 1.00 51.25 91 ARG A N 1
ATOM 696 C CA . ARG A 1 91 ? 42.064 5.441 9.914 1.00 51.25 91 ARG A CA 1
ATOM 697 C C . ARG A 1 91 ? 42.594 6.142 8.661 1.00 51.25 91 ARG A C 1
ATOM 699 O O . ARG A 1 91 ? 41.975 5.977 7.612 1.00 51.25 91 ARG A O 1
ATOM 706 N N . PRO A 1 92 ? 43.672 6.938 8.754 1.00 58.69 92 PRO A N 1
ATOM 707 C CA . PRO A 1 92 ? 44.474 7.253 7.585 1.00 58.69 92 PRO A CA 1
ATOM 708 C C . PRO A 1 92 ? 45.302 6.002 7.271 1.00 58.69 92 PRO A C 1
ATOM 710 O O . PRO A 1 92 ? 45.844 5.394 8.193 1.00 58.69 92 PRO A O 1
ATOM 713 N N . ASP A 1 93 ? 45.367 5.589 6.010 1.00 54.75 93 ASP A N 1
ATOM 714 C CA . ASP A 1 93 ? 46.411 4.656 5.597 1.00 54.75 93 ASP A CA 1
ATOM 715 C C . ASP A 1 93 ? 46.944 5.066 4.229 1.00 54.75 93 ASP A C 1
ATOM 717 O O . ASP A 1 93 ? 46.221 5.154 3.233 1.00 54.75 93 ASP A O 1
ATOM 721 N N . GLU A 1 94 ? 48.217 5.422 4.282 1.00 54.59 94 GLU A N 1
ATOM 722 C CA . GLU A 1 94 ? 49.115 5.770 3.203 1.00 54.59 94 GLU A CA 1
ATOM 723 C C . GLU A 1 94 ? 49.260 4.560 2.279 1.00 54.59 94 GLU A C 1
ATOM 725 O O . GLU A 1 94 ? 49.458 3.453 2.763 1.00 54.59 94 GLU A O 1
ATOM 730 N N . ASN A 1 95 ? 49.165 4.758 0.961 1.00 51.38 95 ASN A N 1
ATOM 731 C CA . ASN A 1 95 ? 49.845 3.937 -0.052 1.00 51.38 95 ASN A CA 1
ATOM 732 C C . ASN A 1 95 ? 49.506 4.455 -1.460 1.00 51.38 95 ASN A C 1
ATOM 734 O O . ASN A 1 95 ? 48.494 4.080 -2.052 1.00 51.38 95 ASN A O 1
ATOM 738 N N . GLN A 1 96 ? 50.375 5.304 -2.013 1.00 43.09 96 GLN A N 1
ATOM 739 C CA . GLN A 1 96 ? 50.542 5.439 -3.463 1.00 43.09 96 GLN A CA 1
ATOM 740 C C . GLN A 1 96 ? 51.963 4.977 -3.801 1.00 43.09 96 GLN A C 1
ATOM 742 O O . GLN A 1 96 ? 52.907 5.591 -3.302 1.00 43.09 96 GLN A O 1
ATOM 747 N N . PRO A 1 97 ? 52.139 3.901 -4.585 1.00 59.00 97 PRO A N 1
ATOM 748 C CA . PRO A 1 97 ? 53.433 3.591 -5.166 1.00 59.00 97 PRO A CA 1
ATOM 749 C C . PRO A 1 97 ? 53.691 4.472 -6.401 1.00 59.00 97 PRO A C 1
ATOM 751 O O . PRO A 1 97 ? 52.805 4.626 -7.239 1.00 59.00 97 PRO A O 1
ATOM 754 N N . GLU A 1 98 ? 54.908 5.023 -6.392 1.00 46.44 98 GLU A N 1
ATOM 755 C CA . GLU A 1 98 ? 55.752 5.708 -7.399 1.00 46.44 98 GLU A CA 1
ATOM 756 C C . GLU A 1 98 ? 55.160 6.264 -8.705 1.00 46.44 98 GLU A C 1
ATOM 758 O O . GLU A 1 98 ? 54.646 5.493 -9.546 1.00 46.44 98 GLU A O 1
#

Secondary structure (DSSP, 8-state):
--HHHHHHHHHHHHHHHHT-S-HHHHHHHHHHHHHHHHHHHH-SS--S-HHHHHHHHHHHHHHHHHHHHHHHHHHHHH---SSSSTT-----------

Solvent-accessible surface area (backbone atoms only — not comparable to full-atom values): 6121 Å² total; per-residue (Å²): 136,61,72,63,54,61,52,50,53,49,53,52,50,53,54,54,54,75,71,45,91,50,70,66,67,74,46,41,65,62,54,48,54,59,52,53,50,30,38,45,70,72,36,76,85,64,80,60,55,73,66,58,38,51,54,48,17,54,51,51,51,52,53,50,54,52,51,52,51,50,52,52,54,51,52,60,71,69,54,84,73,94,79,73,73,92,80,74,82,90,73,92,79,89,84,81,88,132

Radius of gyration: 23.75 Å; Cα contacts (8 Å, |Δi|>4): 21; chains: 1; bounding box: 81×31×42 Å

Sequence (98 aa):
MTADRSLIARLAAHESWANTADPSARTAPARRALLDRFERQVDPDGVLSPEERARRAGHARKAYFVRLALRSAQARRKAPGASDEAGRSSRPDENQPE

Mean predicted aligned error: 10.21 Å

pLDDT: mean 86.45, std 17.51, range [43.09, 98.5]

Foldseek 3Di:
DVVVVVVVVVVVVVVVVVPDPDPCVVCVVVVVVVLVVLLCV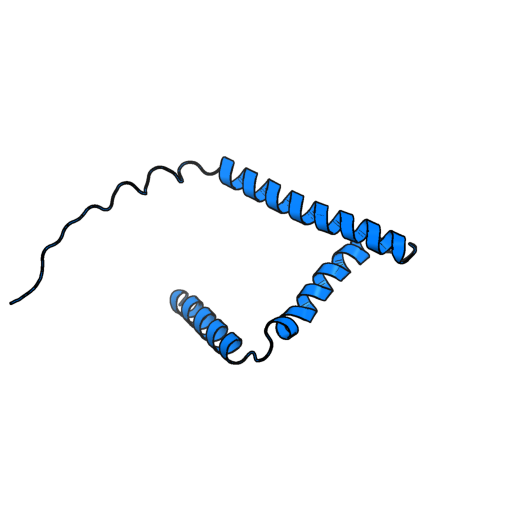QCVPVPDDPVVSNVSSVVSVVVVVVVVVVVVVVVVVPDPDPPPPVPDDDDDDDDDDD

Nearest PDB structures (foldseek):
  1m8l-assembly1_A  TM=4.259E-01  e=9.176E+00  unclassified